Protein AF-A0A383D4N2-F1 (afdb_monomer_lite)

Sequence (92 aa):
MEMVIKCPACSLDLTVEDTAAGSQLKCPKCNTLLVVPAIAEAPKEVAPQSISGASDEQLAAKLAGAYHSLANEVGKAIVGQNEVIEQIIIAI

Organism: NCBI:txid408172

Foldseek 3Di:
DWDWDADPPPRDTDIDDLVQAQPWDADPPPRDTDGHHNCPDDDPDPPPPPCPPQDPVNVVVVVVVVVVVVCVVVVPVVVPDPPPVVVVVVPD

pLDDT: mean 73.24, std 15.0, range [43.62, 92.75]

Radius of gyration: 28.08 Å; chains: 1; bounding box: 57×48×69 Å

Secon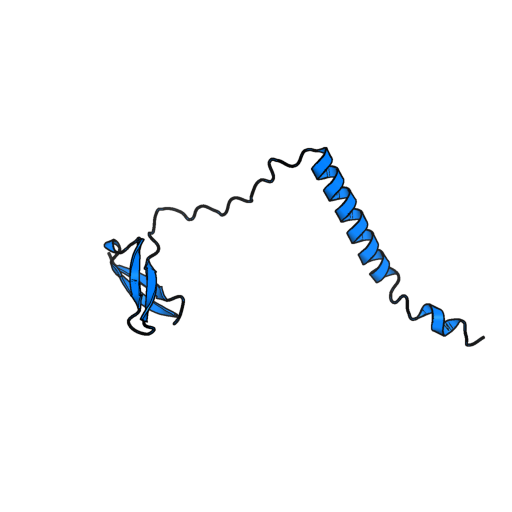dary structure (DSSP, 8-state):
-EEEEE-TTT--EEEEEGGGTT-EEE-TTT--EEEPPP--SS---------TT--HHHHHHHHHHHHHHHHHHHHHHHTT-TTTSGGGSS--

Structure (mmCIF, N/CA/C/O backbone):
data_AF-A0A383D4N2-F1
#
_entry.id   AF-A0A383D4N2-F1
#
loop_
_atom_site.group_PDB
_atom_site.id
_atom_site.type_symbol
_atom_site.label_atom_id
_atom_site.label_alt_id
_atom_site.label_comp_id
_atom_site.label_asym_id
_atom_site.label_entity_id
_atom_site.label_seq_id
_atom_site.pdbx_PDB_ins_code
_atom_site.Cartn_x
_atom_site.Cartn_y
_atom_site.Cartn_z
_atom_site.occupancy
_atom_site.B_iso_or_equiv
_atom_site.auth_seq_id
_atom_site.auth_comp_id
_atom_site.auth_asym_id
_atom_site.auth_atom_id
_atom_site.pdbx_PDB_model_num
ATOM 1 N N . MET A 1 1 ? -25.231 -8.046 23.861 1.00 67.31 1 MET A N 1
ATOM 2 C CA . MET A 1 1 ? -25.235 -8.040 22.387 1.00 67.31 1 MET A CA 1
ATOM 3 C C . MET A 1 1 ? -24.063 -8.916 21.954 1.00 67.31 1 MET A C 1
ATOM 5 O O . MET A 1 1 ? -23.114 -9.064 22.724 1.00 67.31 1 MET A O 1
ATOM 9 N N . GLU A 1 2 ? -24.207 -9.610 20.830 1.00 77.62 2 GLU A N 1
ATOM 10 C CA . GLU A 1 2 ? -23.248 -10.608 20.344 1.00 77.62 2 GLU A CA 1
ATOM 11 C C . GLU A 1 2 ? -22.690 -10.133 19.001 1.00 77.62 2 GLU A C 1
ATOM 13 O O . GLU A 1 2 ? -23.450 -9.674 18.145 1.00 77.62 2 GLU A O 1
ATOM 18 N N . MET A 1 3 ? -21.382 -10.271 18.801 1.00 78.88 3 MET A N 1
ATOM 19 C CA . MET A 1 3 ? -20.706 -9.931 17.553 1.00 78.88 3 MET A CA 1
ATOM 20 C C . MET A 1 3 ? -19.967 -11.143 16.985 1.00 78.88 3 MET A C 1
ATOM 22 O O . MET A 1 3 ? -19.429 -11.974 17.717 1.00 78.88 3 MET A O 1
ATOM 26 N N . VAL A 1 4 ? -19.926 -11.244 15.656 1.00 83.44 4 VAL A N 1
ATOM 27 C CA . VAL A 1 4 ? -19.201 -12.310 14.955 1.00 83.44 4 VAL A CA 1
ATOM 28 C C . VAL A 1 4 ? -17.835 -11.787 14.529 1.00 83.44 4 VAL A C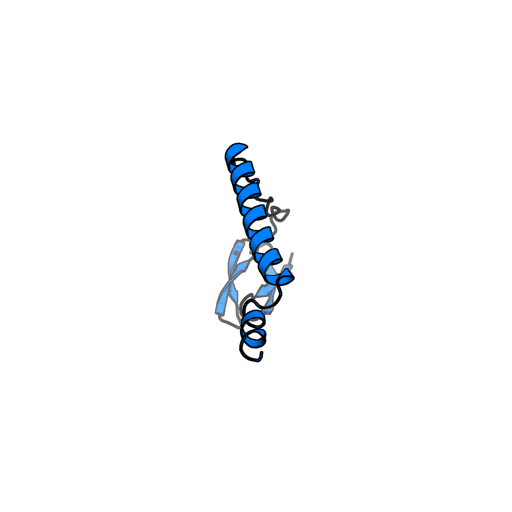 1
ATOM 30 O O . VAL A 1 4 ? -17.740 -10.835 13.755 1.00 83.44 4 VAL A O 1
ATOM 33 N N . ILE A 1 5 ? -16.771 -12.424 15.015 1.00 83.31 5 ILE A N 1
ATOM 34 C CA . ILE A 1 5 ? -15.386 -12.116 14.651 1.00 83.31 5 ILE A CA 1
ATOM 35 C C . ILE A 1 5 ? -14.736 -13.303 13.946 1.00 83.31 5 ILE A C 1
ATOM 37 O O . ILE A 1 5 ? -14.969 -14.459 14.290 1.00 83.31 5 ILE A O 1
ATOM 41 N N . LYS A 1 6 ? -13.873 -13.025 12.969 1.00 86.69 6 LYS A N 1
ATOM 42 C CA . LYS A 1 6 ? -13.113 -14.061 12.262 1.00 86.69 6 LYS A CA 1
ATOM 43 C C . L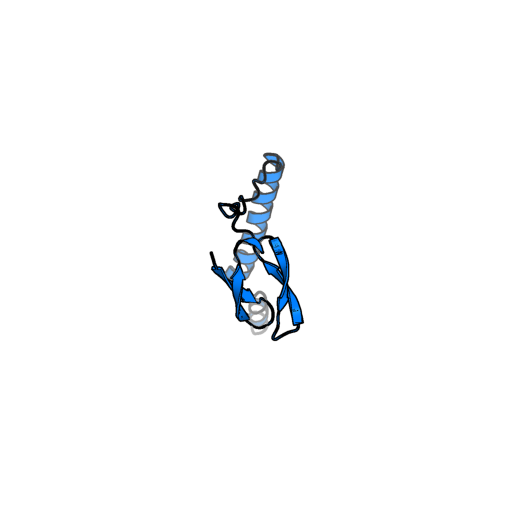YS A 1 6 ? -11.768 -14.284 12.927 1.00 86.69 6 LYS A C 1
ATOM 45 O O . LYS A 1 6 ? -11.008 -13.343 13.143 1.00 86.69 6 LYS A O 1
ATOM 50 N N . CYS A 1 7 ? -11.439 -15.541 13.213 1.00 84.69 7 CYS A N 1
ATOM 51 C CA . CYS A 1 7 ? -10.108 -15.887 13.698 1.00 84.69 7 CYS A CA 1
ATOM 52 C C . CYS A 1 7 ? -9.053 -15.638 12.596 1.00 84.69 7 CYS A C 1
ATOM 54 O O . CYS A 1 7 ? -9.182 -16.216 11.516 1.00 84.69 7 CYS A O 1
ATOM 56 N N . PRO A 1 8 ? -7.966 -14.884 12.855 1.00 81.88 8 PRO A N 1
ATOM 57 C CA . PRO A 1 8 ? -6.950 -14.580 11.840 1.00 81.88 8 PRO A CA 1
ATOM 58 C C . PRO A 1 8 ? -6.122 -15.801 11.408 1.00 81.88 8 PRO A C 1
ATOM 60 O O . PRO A 1 8 ? -5.506 -15.779 10.350 1.00 81.88 8 PRO A O 1
ATOM 63 N N . ALA A 1 9 ? -6.102 -16.870 12.211 1.00 85.06 9 ALA A N 1
ATOM 64 C CA . ALA A 1 9 ? -5.313 -18.067 11.924 1.00 85.06 9 ALA A CA 1
ATOM 65 C C . ALA A 1 9 ? -6.095 -19.136 11.147 1.00 85.06 9 ALA A C 1
ATOM 67 O O . ALA A 1 9 ? -5.544 -19.786 10.265 1.00 85.06 9 ALA A O 1
ATOM 68 N N . CYS A 1 10 ? -7.373 -19.347 11.476 1.00 88.38 10 CYS A N 1
ATOM 69 C CA . CYS A 1 10 ? -8.170 -20.436 10.897 1.00 88.38 10 CYS A CA 1
ATOM 70 C C . CYS A 1 10 ? -9.432 -19.977 10.159 1.00 88.38 10 CYS A C 1
ATOM 72 O O . CYS A 1 10 ? -10.185 -20.825 9.678 1.00 88.38 10 CYS A O 1
ATOM 74 N N . SER A 1 11 ? -9.666 -18.661 10.088 1.00 86.31 11 SER A 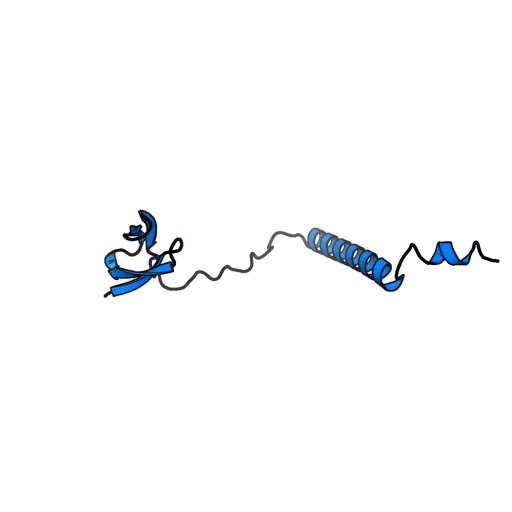N 1
ATOM 75 C CA . SER A 1 11 ? -10.834 -18.029 9.456 1.00 86.31 11 SER A CA 1
ATOM 76 C C . SER A 1 11 ? -12.186 -18.548 9.957 1.00 86.31 11 SER A C 1
ATOM 78 O O . SER A 1 11 ? -13.183 -18.459 9.250 1.00 86.31 11 SER A O 1
ATOM 80 N N . LEU A 1 12 ? -12.223 -19.112 11.168 1.00 86.19 12 LEU A N 1
ATOM 81 C CA . LEU A 1 12 ? -13.463 -19.543 11.803 1.00 86.19 12 LEU A CA 1
ATOM 82 C C . LEU A 1 12 ? -14.240 -18.324 12.304 1.00 86.19 12 LEU A C 1
ATOM 84 O O . LEU A 1 12 ? -13.654 -17.463 12.966 1.00 86.19 12 LEU A O 1
ATOM 88 N N . ASP A 1 13 ? -15.541 -18.306 12.030 1.00 86.69 13 ASP A N 1
ATOM 89 C CA . ASP A 1 13 ? -16.483 -17.351 12.604 1.00 86.69 13 ASP A CA 1
ATOM 90 C C . ASP A 1 13 ? -16.728 -17.702 14.079 1.00 86.69 13 ASP A C 1
ATOM 92 O O . ASP A 1 13 ? -17.161 -18.807 14.413 1.00 86.69 13 ASP A O 1
ATOM 96 N N . LEU A 1 14 ? -16.397 -16.774 14.971 1.00 84.00 14 LEU A N 1
ATOM 97 C CA . LEU A 1 14 ? -16.565 -16.894 16.413 1.00 84.00 14 LEU A CA 1
ATOM 98 C C . LEU A 1 14 ? -17.584 -15.858 16.870 1.00 84.00 14 LEU A C 1
ATOM 100 O O . LEU A 1 14 ? -17.364 -14.658 16.712 1.00 84.00 14 LEU A O 1
ATOM 104 N N . THR A 1 15 ? -18.675 -16.327 17.463 1.00 84.88 15 THR A N 1
ATOM 105 C CA . THR A 1 15 ? -19.631 -15.461 18.151 1.00 84.88 15 THR A CA 1
ATOM 106 C C . THR A 1 15 ? -19.083 -15.150 19.536 1.00 84.88 15 THR A C 1
ATOM 108 O O . THR A 1 15 ? -18.843 -16.063 20.328 1.00 84.88 15 THR A O 1
ATOM 111 N N . VAL A 1 16 ? -18.841 -13.874 19.812 1.00 82.12 16 VAL A N 1
ATOM 112 C CA . VAL A 1 16 ? -18.340 -13.390 21.099 1.00 82.12 16 VAL A CA 1
ATOM 113 C C . VAL A 1 16 ? -19.283 -12.332 21.648 1.00 82.12 16 VAL A C 1
ATOM 115 O O . VAL A 1 16 ? -19.934 -11.608 20.896 1.00 82.12 16 VAL A O 1
ATOM 118 N N . GLU A 1 17 ? -19.378 -12.258 22.969 1.00 81.38 17 GLU A N 1
ATOM 119 C CA . GLU A 1 17 ? -20.161 -11.223 23.633 1.00 81.38 17 GLU A CA 1
ATOM 120 C C . GLU A 1 17 ? -19.427 -9.880 23.539 1.00 81.38 17 GLU A C 1
ATOM 122 O O . GLU A 1 17 ? -18.203 -9.833 23.682 1.00 81.38 17 GLU A O 1
ATOM 127 N N . ASP A 1 18 ? -20.152 -8.778 23.338 1.00 73.06 18 ASP A N 1
ATOM 128 C CA . ASP A 1 18 ? -19.533 -7.447 23.217 1.00 73.06 18 ASP A CA 1
ATOM 129 C C . ASP A 1 18 ? -18.762 -7.030 24.477 1.00 73.06 18 ASP A C 1
ATOM 131 O O . ASP A 1 18 ? -17.826 -6.238 24.413 1.00 73.06 18 ASP A O 1
ATOM 135 N N . THR A 1 19 ? -19.108 -7.598 25.633 1.00 72.62 19 THR A N 1
ATOM 136 C CA . THR A 1 19 ? -18.392 -7.409 26.904 1.00 72.62 19 THR A CA 1
ATOM 137 C C . THR A 1 19 ? -16.968 -7.974 26.874 1.00 72.62 19 THR A C 1
ATOM 139 O O . THR A 1 19 ? -16.121 -7.536 27.651 1.00 72.62 19 THR A O 1
ATOM 142 N N . ALA A 1 20 ? -16.670 -8.899 25.955 1.00 68.31 20 ALA A N 1
ATOM 143 C CA . ALA A 1 20 ? -15.337 -9.453 25.742 1.00 68.31 20 ALA A CA 1
ATOM 144 C C . ALA A 1 20 ? -14.460 -8.589 24.814 1.00 68.31 20 ALA A C 1
ATOM 146 O O . ALA A 1 20 ? -13.306 -8.946 24.563 1.00 68.31 20 ALA A O 1
ATOM 147 N N . ALA A 1 21 ? -14.968 -7.453 24.321 1.00 72.88 21 ALA A N 1
ATOM 148 C CA . ALA A 1 21 ? -14.208 -6.448 23.583 1.00 72.88 21 ALA A CA 1
ATOM 149 C C . ALA A 1 21 ? -12.895 -6.079 24.302 1.00 72.88 21 ALA A C 1
ATOM 151 O O . ALA A 1 21 ? -12.892 -5.654 25.455 1.00 72.88 21 ALA A O 1
ATOM 152 N N . GLY A 1 22 ? -11.757 -6.245 23.620 1.00 76.06 22 GLY A N 1
ATOM 153 C CA . GLY A 1 22 ? -10.422 -5.979 24.169 1.00 76.06 22 GLY A CA 1
ATOM 154 C C . GLY A 1 22 ? -9.812 -7.119 24.994 1.00 76.06 22 GLY A C 1
ATOM 155 O O . GLY A 1 22 ? -8.642 -7.031 25.368 1.00 76.06 22 GLY A O 1
ATOM 156 N N . SER A 1 23 ? -10.548 -8.204 25.250 1.00 79.00 23 SER A N 1
ATOM 157 C CA . SER A 1 23 ? -10.029 -9.373 25.966 1.00 79.00 23 SER A CA 1
ATOM 158 C C . SER A 1 23 ? -9.309 -10.352 25.035 1.00 79.00 23 SER A C 1
ATOM 160 O O . SER A 1 23 ? -9.600 -10.454 23.840 1.00 79.00 23 SER A O 1
ATOM 162 N N . GLN A 1 24 ? -8.354 -11.097 25.598 1.00 83.75 24 GLN A N 1
ATOM 163 C CA . GLN A 1 24 ? -7.670 -12.195 24.914 1.00 83.75 24 GLN A CA 1
ATOM 164 C C . GLN A 1 24 ? -8.465 -13.485 25.092 1.00 83.75 24 GLN A C 1
ATOM 166 O O . GLN A 1 24 ? -8.682 -13.930 26.218 1.00 83.75 24 GLN A O 1
ATOM 171 N N . LEU A 1 25 ? -8.859 -14.109 23.986 1.00 84.44 25 LEU A N 1
ATOM 172 C CA . LEU A 1 25 ? -9.545 -15.395 23.991 1.00 84.44 25 LEU A CA 1
ATOM 173 C C . LEU A 1 25 ? -8.794 -16.426 23.162 1.00 84.44 25 LEU A C 1
ATOM 175 O O . LEU A 1 25 ? -8.035 -16.109 22.245 1.00 84.44 25 LEU A O 1
ATOM 179 N N . LYS A 1 26 ? -9.014 -17.693 23.496 1.00 87.38 26 LYS A N 1
ATOM 180 C CA . LYS A 1 26 ? -8.405 -18.819 22.798 1.00 87.38 26 LYS A CA 1
ATOM 181 C C . LYS A 1 26 ? -9.396 -19.381 21.788 1.00 87.38 26 LYS A C 1
ATOM 183 O O . LYS A 1 26 ? -10.511 -19.743 22.152 1.00 87.38 26 LYS A O 1
ATOM 188 N N . CYS A 1 27 ? -8.994 -19.477 20.522 1.00 86.31 27 CYS A N 1
ATOM 189 C CA . CYS A 1 27 ? -9.842 -20.081 19.500 1.00 86.31 27 CYS A CA 1
ATOM 190 C C . CYS A 1 27 ? -10.039 -21.586 19.785 1.00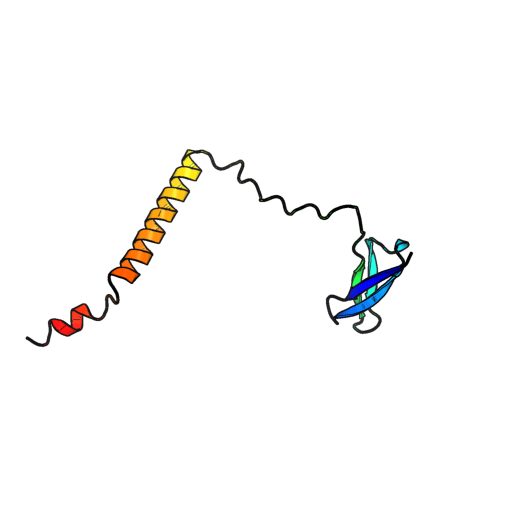 86.31 27 CYS A C 1
ATOM 192 O O . CYS A 1 27 ? -9.040 -22.299 19.900 1.00 86.31 27 CYS A O 1
ATOM 194 N N . PRO A 1 28 ? -11.278 -22.110 19.809 1.00 86.12 28 PRO A N 1
ATOM 195 C CA . PRO A 1 28 ? -11.545 -23.529 20.067 1.00 86.12 28 PRO A CA 1
ATOM 196 C C . PRO A 1 28 ? -11.061 -24.468 18.951 1.00 86.12 28 PRO A C 1
ATOM 198 O O . PRO A 1 28 ? -10.898 -25.660 19.185 1.00 86.12 28 PRO A O 1
ATOM 201 N N . LYS A 1 29 ? -10.821 -23.954 17.735 1.00 87.56 29 LYS A N 1
ATOM 202 C CA . LYS A 1 29 ? -10.415 -24.767 16.576 1.00 87.56 29 LYS A CA 1
ATOM 203 C C . LYS A 1 29 ? -8.901 -24.867 16.420 1.00 87.56 29 LYS A C 1
ATOM 205 O O . LYS A 1 29 ? -8.376 -25.955 16.230 1.00 87.56 29 LYS A O 1
ATOM 210 N N . CYS A 1 30 ? -8.199 -23.737 16.478 1.00 88.00 30 CYS A N 1
ATOM 211 C CA . CYS A 1 30 ? -6.752 -23.688 16.247 1.00 88.00 30 CYS A CA 1
ATOM 212 C C . CYS A 1 30 ? -5.930 -23.430 17.512 1.00 88.00 30 CYS A C 1
ATOM 214 O O . CYS A 1 30 ? -4.706 -23.405 17.439 1.00 88.00 30 CYS A O 1
ATOM 216 N N . ASN A 1 31 ? -6.575 -23.228 18.667 1.00 86.50 31 ASN A N 1
ATOM 217 C CA . ASN A 1 31 ? -5.927 -22.901 19.939 1.00 86.50 31 ASN A CA 1
ATOM 218 C C . ASN A 1 31 ? -5.084 -21.611 19.933 1.00 86.50 31 ASN A C 1
ATOM 220 O O . ASN A 1 31 ? -4.369 -21.346 20.899 1.00 86.50 31 ASN A O 1
ATOM 224 N N . THR A 1 32 ? -5.192 -20.789 18.887 1.00 84.12 32 THR A N 1
ATOM 225 C CA . THR A 1 32 ? -4.514 -19.494 18.788 1.00 84.12 32 THR A CA 1
ATOM 226 C C . THR A 1 32 ? -5.160 -18.485 19.731 1.00 84.12 32 THR A C 1
ATOM 228 O O . THR A 1 32 ? -6.388 -18.390 19.801 1.00 84.12 32 THR A O 1
ATOM 231 N N . LEU A 1 33 ? -4.323 -17.729 20.439 1.00 85.62 33 LEU A N 1
ATOM 232 C CA . LEU A 1 33 ? -4.742 -16.575 21.227 1.00 85.62 33 LEU A CA 1
ATOM 233 C C . LEU A 1 33 ? -5.056 -15.419 20.276 1.00 85.62 33 LEU A C 1
ATOM 235 O O . LEU A 1 33 ? -4.214 -15.038 19.465 1.00 85.62 33 LEU A O 1
ATOM 239 N N . LEU A 1 34 ? -6.266 -14.882 20.362 1.00 82.69 34 LEU A N 1
ATOM 240 C CA . LEU A 1 34 ? -6.710 -13.735 19.580 1.00 82.69 34 LEU A CA 1
ATOM 241 C C . LEU A 1 34 ? -7.291 -12.669 20.504 1.00 82.69 34 LEU A C 1
ATOM 243 O O . LEU A 1 34 ? -7.880 -12.979 21.537 1.00 82.69 34 LEU A O 1
ATOM 247 N N . VAL A 1 35 ? -7.104 -11.409 20.126 1.00 82.81 35 VAL A N 1
ATOM 248 C CA . VAL A 1 35 ? -7.660 -10.259 20.841 1.00 82.81 35 VAL A CA 1
ATOM 249 C C . VAL A 1 35 ? -8.961 -9.874 20.154 1.00 82.81 35 VAL A C 1
ATOM 251 O O . VAL A 1 35 ? -8.969 -9.676 18.938 1.00 82.81 35 VAL A O 1
ATOM 254 N N . VAL A 1 36 ? -10.054 -9.771 20.910 1.00 81.38 36 VAL A N 1
ATOM 255 C CA . VAL A 1 36 ? -11.316 -9.254 20.367 1.00 81.38 36 VAL A CA 1
ATOM 256 C C . VAL A 1 36 ? -11.135 -7.764 20.089 1.00 81.38 36 VAL A C 1
ATOM 258 O O . VAL A 1 36 ? -10.796 -7.026 21.019 1.00 81.38 36 VAL A O 1
ATOM 261 N N . PRO A 1 37 ? -11.346 -7.288 18.851 1.00 70.88 37 PRO A N 1
ATOM 262 C CA . PRO A 1 37 ? -11.297 -5.863 18.573 1.00 70.88 37 PRO A CA 1
ATOM 263 C C . PRO A 1 37 ? -12.419 -5.185 19.358 1.00 70.88 37 PRO A C 1
ATOM 265 O O . PRO A 1 37 ? -13.595 -5.471 19.144 1.00 70.88 37 PRO A O 1
ATOM 268 N N . ALA A 1 38 ? -12.060 -4.303 20.289 1.00 67.25 38 ALA A N 1
ATOM 269 C CA . ALA A 1 38 ? -13.048 -3.431 20.891 1.00 67.25 38 ALA A CA 1
ATOM 270 C C . ALA A 1 38 ? -13.554 -2.483 19.807 1.00 67.25 38 ALA A C 1
ATOM 272 O O . ALA A 1 38 ? -12.758 -1.756 19.209 1.00 67.25 38 ALA A O 1
ATOM 273 N N . ILE A 1 39 ? -14.864 -2.485 19.555 1.00 61.12 39 ILE A N 1
ATOM 274 C CA . ILE A 1 39 ? -15.514 -1.428 18.781 1.00 61.12 39 ILE A CA 1
ATOM 275 C C . ILE A 1 39 ? -15.541 -0.187 19.683 1.00 61.12 39 ILE A C 1
ATOM 277 O O . ILE A 1 39 ? -16.565 0.194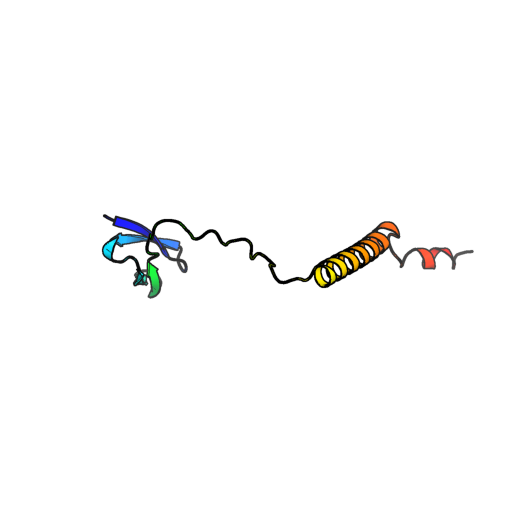 20.236 1.00 61.12 39 ILE A O 1
ATOM 281 N N . ALA A 1 40 ? -14.372 0.413 19.901 1.00 52.56 40 ALA A N 1
ATOM 282 C CA . ALA A 1 40 ? -14.316 1.833 20.171 1.00 52.56 40 ALA A CA 1
ATOM 283 C C . ALA A 1 40 ? -14.717 2.509 18.858 1.00 52.56 40 ALA A C 1
ATOM 285 O O . ALA A 1 40 ? -14.218 2.142 17.792 1.00 52.56 40 ALA A O 1
ATOM 286 N N . GLU A 1 41 ? -15.676 3.422 18.931 1.00 48.31 41 GLU A N 1
ATOM 287 C CA . GLU A 1 41 ? -16.144 4.203 17.794 1.00 48.31 41 GLU A CA 1
ATOM 288 C C . GLU A 1 41 ? -14.972 4.695 16.929 1.00 48.31 41 GLU A C 1
ATOM 290 O O . GLU A 1 41 ? -13.998 5.253 17.431 1.00 48.31 41 GLU A O 1
ATOM 295 N N . ALA A 1 42 ? -15.124 4.473 15.621 1.00 46.59 42 ALA A N 1
ATOM 296 C CA . ALA A 1 42 ? -14.243 4.853 14.523 1.00 46.59 42 ALA A CA 1
ATOM 297 C C . ALA A 1 42 ? -12.825 4.235 14.528 1.00 46.59 42 ALA A C 1
ATOM 299 O O . ALA A 1 42 ? -12.008 4.483 15.421 1.00 46.59 42 ALA A O 1
ATOM 300 N N . PRO A 1 43 ? -12.448 3.527 13.444 1.00 43.62 43 PRO A N 1
ATOM 301 C CA . PRO A 1 43 ? -11.048 3.407 13.085 1.00 43.62 43 PRO A CA 1
ATOM 302 C C . PRO A 1 43 ? -10.476 4.821 13.062 1.00 43.62 43 PRO A C 1
ATOM 304 O O . PRO A 1 43 ? -10.958 5.671 12.312 1.00 43.62 43 PRO A O 1
ATOM 307 N N . LYS A 1 44 ? -9.448 5.080 13.874 1.00 46.09 44 LYS A N 1
ATOM 308 C CA . LYS A 1 44 ? -8.498 6.125 13.521 1.00 46.09 44 LYS A CA 1
ATOM 309 C C . LYS A 1 44 ? -8.060 5.783 12.108 1.00 46.09 44 LYS A C 1
ATOM 311 O O . LYS A 1 44 ? -7.328 4.813 11.907 1.00 46.09 44 LYS A O 1
ATOM 316 N N . GLU A 1 45 ? -8.581 6.545 11.151 1.00 46.75 45 GLU A N 1
ATOM 317 C CA . GLU A 1 45 ? -7.937 6.780 9.876 1.00 46.75 45 GLU A CA 1
ATOM 318 C C . GLU A 1 45 ? -6.443 6.775 10.160 1.00 46.75 45 GLU A C 1
ATOM 320 O O . GLU A 1 45 ? -5.953 7.497 11.037 1.00 46.75 45 GLU A O 1
ATOM 325 N N . VAL A 1 46 ? -5.738 5.881 9.476 1.00 51.84 46 VAL A N 1
ATOM 326 C CA . VAL A 1 46 ? -4.304 6.011 9.292 1.00 51.84 46 VAL A CA 1
ATOM 327 C C . VAL A 1 46 ? -4.156 7.376 8.644 1.00 51.84 46 VAL A C 1
ATOM 329 O O . VAL A 1 46 ? -4.328 7.522 7.436 1.00 51.84 46 VAL A O 1
ATOM 332 N N . ALA A 1 47 ? -3.976 8.399 9.481 1.00 49.16 47 ALA A N 1
ATOM 333 C CA . ALA A 1 47 ? -3.682 9.735 9.035 1.00 49.16 47 ALA A CA 1
ATOM 334 C C . ALA A 1 47 ? -2.530 9.565 8.043 1.00 49.16 47 ALA A C 1
ATOM 336 O O . ALA A 1 47 ? -1.565 8.858 8.377 1.00 49.16 47 ALA A O 1
ATOM 337 N N . PRO A 1 48 ? -2.613 10.142 6.829 1.00 55.28 48 PRO A N 1
ATOM 338 C CA . PRO A 1 48 ? -1.427 10.262 6.009 1.00 55.28 48 PRO A CA 1
ATOM 339 C C . PRO A 1 48 ? -0.395 10.878 6.938 1.00 55.28 48 PRO A C 1
ATOM 341 O O . PRO A 1 48 ? -0.667 11.924 7.530 1.00 55.28 48 PRO A O 1
ATOM 344 N N . GLN A 1 49 ? 0.710 10.170 7.172 1.00 55.19 49 GLN A N 1
ATOM 345 C CA . GLN A 1 49 ? 1.792 10.693 7.983 1.00 55.19 49 GLN A CA 1
ATOM 346 C C . GLN A 1 49 ? 2.215 11.982 7.293 1.00 55.19 49 GLN A C 1
ATOM 348 O O . GLN A 1 49 ? 2.894 11.962 6.268 1.00 55.19 49 GLN A O 1
ATOM 353 N N . SER A 1 50 ? 1.708 13.102 7.800 1.00 56.25 50 SER A N 1
ATOM 354 C CA . SER A 1 50 ? 2.065 14.417 7.332 1.00 56.25 50 SER A CA 1
ATOM 355 C C . SER A 1 50 ? 3.553 14.503 7.579 1.00 56.25 50 SER A C 1
ATOM 357 O O . SER A 1 50 ? 4.003 14.483 8.726 1.00 56.25 50 SER A O 1
ATOM 359 N N . ILE A 1 51 ? 4.324 14.545 6.497 1.00 56.59 51 ILE A N 1
ATOM 360 C CA . ILE A 1 51 ? 5.748 14.855 6.526 1.00 56.59 51 ILE A CA 1
ATOM 361 C C . ILE A 1 51 ? 5.852 16.347 6.879 1.00 56.59 51 ILE A C 1
ATOM 363 O O . ILE A 1 51 ? 6.288 17.165 6.082 1.00 56.59 51 ILE A O 1
ATOM 367 N N . SER A 1 52 ? 5.399 16.740 8.067 1.00 56.00 52 SER A N 1
ATOM 368 C CA . SER A 1 52 ? 5.460 18.108 8.579 1.00 56.00 52 SER A CA 1
ATOM 369 C C . SER A 1 52 ? 6.827 18.365 9.214 1.00 56.00 52 SER A C 1
ATOM 371 O O . SER A 1 52 ? 6.929 18.848 10.337 1.00 56.00 52 SER A O 1
ATOM 373 N N . GLY A 1 53 ? 7.884 17.953 8.517 1.00 57.84 53 GLY A N 1
ATOM 374 C CA . GLY A 1 53 ? 9.257 18.052 9.002 1.00 57.84 53 GLY A CA 1
ATOM 375 C C . GLY A 1 53 ? 10.317 18.015 7.909 1.00 57.84 53 GLY A C 1
ATOM 376 O O . GLY A 1 53 ? 11.497 18.041 8.237 1.00 57.84 53 GLY A O 1
ATOM 377 N N . ALA A 1 54 ? 9.930 17.952 6.630 1.00 60.03 54 ALA A N 1
ATOM 378 C CA . ALA A 1 54 ? 10.871 18.254 5.564 1.00 60.03 54 ALA A CA 1
ATOM 379 C C . ALA A 1 54 ? 10.909 19.777 5.406 1.00 60.03 54 ALA A C 1
ATOM 381 O O . ALA A 1 54 ? 9.880 20.364 5.080 1.00 60.03 54 ALA A O 1
ATOM 382 N N . SER A 1 55 ? 12.056 20.410 5.659 1.00 79.94 55 SER A N 1
ATOM 383 C CA . SER A 1 55 ? 12.251 21.803 5.249 1.00 79.94 55 SER A CA 1
ATOM 384 C C . SER A 1 55 ? 12.066 21.929 3.732 1.00 79.94 55 SER A C 1
ATOM 386 O O . SER A 1 55 ? 12.239 20.945 3.003 1.00 79.94 55 SER A O 1
ATOM 388 N N . ASP A 1 56 ? 11.749 23.124 3.241 1.00 81.81 56 ASP A N 1
ATOM 389 C CA . ASP A 1 56 ? 11.578 23.369 1.804 1.00 81.81 56 ASP A CA 1
ATOM 390 C C . ASP A 1 56 ? 12.822 22.926 1.009 1.00 81.81 56 ASP A C 1
ATOM 392 O O . ASP A 1 56 ? 12.692 22.275 -0.029 1.00 81.81 56 ASP A O 1
ATOM 396 N N . GLU A 1 57 ? 14.030 23.130 1.553 1.00 86.50 57 GLU A N 1
ATOM 397 C CA . GLU A 1 57 ? 15.277 22.568 1.016 1.00 86.50 57 GLU A CA 1
ATOM 398 C C . GLU A 1 57 ? 15.265 21.039 0.895 1.00 86.50 57 GLU A C 1
ATOM 400 O O . GLU A 1 57 ? 15.695 20.487 -0.119 1.00 86.50 57 GLU A O 1
ATOM 405 N N . GLN A 1 58 ? 14.796 20.325 1.920 1.00 84.31 58 GLN A N 1
ATOM 406 C CA . GLN A 1 58 ? 14.748 18.863 1.905 1.00 84.31 58 GLN A CA 1
ATOM 407 C C . GLN A 1 58 ? 13.707 18.350 0.910 1.00 84.31 58 GLN A C 1
ATOM 409 O O . GLN A 1 58 ? 13.918 17.311 0.278 1.00 84.31 58 GLN A O 1
ATOM 414 N N . LEU A 1 59 ? 12.594 19.068 0.754 1.00 87.25 59 LEU A N 1
ATOM 415 C CA . LEU A 1 59 ? 11.586 18.757 -0.250 1.00 87.25 59 LEU A CA 1
ATOM 416 C C . LEU A 1 59 ? 12.136 18.983 -1.664 1.00 87.25 59 LEU A C 1
ATOM 418 O O . LEU A 1 59 ? 12.032 18.086 -2.501 1.00 87.25 59 LEU A O 1
ATOM 422 N N . ALA A 1 60 ? 12.786 20.122 -1.909 1.00 86.12 60 ALA A N 1
ATOM 423 C CA . ALA A 1 60 ? 13.415 20.444 -3.186 1.00 86.12 60 ALA A CA 1
ATOM 424 C C . ALA A 1 60 ? 14.490 19.415 -3.572 1.00 86.12 60 ALA A C 1
ATOM 426 O O . ALA A 1 60 ? 14.497 18.920 -4.701 1.00 86.12 60 ALA A O 1
ATOM 427 N N . ALA A 1 61 ? 15.346 19.020 -2.624 1.00 90.56 61 ALA A N 1
ATOM 428 C CA . ALA A 1 61 ? 16.370 18.002 -2.849 1.00 90.56 61 ALA A CA 1
ATOM 429 C C . ALA A 1 61 ? 15.763 16.636 -3.213 1.00 90.56 61 ALA A C 1
ATOM 431 O O . ALA A 1 61 ? 16.216 15.983 -4.156 1.00 90.56 61 ALA A O 1
ATOM 432 N N . LYS A 1 62 ? 14.702 16.212 -2.510 1.00 90.38 62 LYS A N 1
ATOM 433 C CA . LYS A 1 62 ? 13.983 14.967 -2.826 1.00 90.38 62 LYS A CA 1
ATOM 434 C C . LYS A 1 62 ? 13.348 15.013 -4.212 1.00 90.38 62 LYS A C 1
ATOM 436 O O . LYS A 1 62 ? 13.454 14.038 -4.953 1.00 90.38 62 LYS A O 1
ATOM 441 N N . LEU A 1 63 ? 12.720 16.131 -4.574 1.00 92.31 63 LEU A N 1
ATOM 442 C CA . LEU A 1 63 ? 12.065 16.293 -5.871 1.00 92.31 63 LEU A CA 1
ATOM 443 C C . LEU A 1 63 ? 13.082 16.257 -7.022 1.00 92.31 63 LEU A C 1
ATOM 445 O O . LEU A 1 63 ? 12.876 15.555 -8.010 1.00 92.31 63 LEU A O 1
ATOM 449 N N . ALA A 1 64 ? 14.215 16.948 -6.864 1.00 91.75 64 ALA A N 1
ATOM 450 C CA . ALA A 1 64 ? 15.299 16.950 -7.843 1.00 91.75 64 ALA A CA 1
ATOM 451 C C . ALA A 1 64 ? 15.941 15.560 -8.014 1.00 91.75 64 ALA A C 1
ATOM 453 O O . ALA A 1 64 ? 16.238 15.152 -9.141 1.00 91.75 64 ALA A O 1
ATOM 454 N N . GLY A 1 65 ? 16.123 14.815 -6.916 1.00 92.56 65 GLY A N 1
ATOM 455 C CA . GLY A 1 65 ? 16.622 13.437 -6.951 1.00 92.56 65 GLY A CA 1
ATOM 456 C C . GLY A 1 65 ? 15.639 12.465 -7.610 1.00 92.56 65 GLY A C 1
ATOM 457 O O . GLY A 1 65 ? 16.042 11.621 -8.416 1.00 92.56 65 GLY A O 1
ATOM 458 N N . ALA A 1 66 ? 14.342 12.619 -7.330 1.00 92.75 66 ALA A N 1
ATOM 459 C CA . ALA A 1 66 ? 13.292 11.839 -7.976 1.00 92.75 66 ALA A CA 1
ATOM 460 C C . ALA A 1 66 ? 13.250 12.099 -9.492 1.00 92.75 66 ALA A C 1
ATOM 462 O O . ALA A 1 66 ? 13.216 11.145 -10.266 1.00 92.75 66 ALA A O 1
ATOM 463 N N . TYR A 1 67 ? 13.340 13.365 -9.922 1.00 92.00 67 TYR A N 1
ATOM 464 C CA . TYR A 1 67 ? 13.400 13.728 -11.342 1.00 92.00 67 TYR A CA 1
ATOM 465 C C . TYR A 1 67 ? 14.601 13.091 -12.054 1.00 92.00 67 TYR A C 1
ATOM 467 O O . TYR A 1 67 ? 14.425 12.477 -13.103 1.00 92.00 67 TYR A O 1
ATOM 475 N N . HIS A 1 68 ? 15.804 13.169 -11.472 1.00 89.50 68 HIS A N 1
ATOM 476 C CA . HIS A 1 68 ? 16.998 12.537 -12.049 1.00 89.50 68 HIS A CA 1
ATOM 477 C C . HIS A 1 68 ? 16.848 11.022 -12.186 1.00 89.50 68 HIS A C 1
ATOM 479 O O . HIS A 1 68 ? 17.229 10.451 -13.206 1.00 89.50 68 HIS A O 1
ATOM 485 N N . SER A 1 69 ? 16.272 10.373 -11.173 1.00 88.69 69 SER A N 1
ATOM 486 C CA . SER A 1 69 ? 16.055 8.925 -11.187 1.00 88.69 69 SER A CA 1
ATOM 487 C C . SER A 1 69 ? 15.073 8.526 -12.287 1.00 88.69 69 SER A C 1
ATOM 489 O O . SER A 1 69 ? 15.367 7.625 -13.069 1.00 88.69 69 SER A O 1
ATOM 491 N N . LEU A 1 70 ? 13.948 9.242 -12.408 1.00 87.50 70 LEU A N 1
ATOM 492 C CA . LEU A 1 70 ? 13.000 9.023 -13.499 1.00 87.50 70 LEU A CA 1
ATOM 493 C C . LEU A 1 70 ? 13.647 9.261 -14.863 1.00 87.50 70 LEU A C 1
ATOM 495 O O . LEU A 1 70 ? 13.500 8.428 -15.747 1.00 87.50 70 LEU A O 1
ATOM 499 N N . ALA A 1 71 ? 14.372 10.365 -15.038 1.00 83.88 71 ALA A N 1
ATOM 500 C CA . ALA A 1 71 ? 15.027 10.685 -16.301 1.00 83.88 71 ALA A CA 1
ATOM 501 C C . ALA A 1 71 ? 16.042 9.608 -16.714 1.00 83.88 71 ALA A C 1
ATOM 503 O O . ALA A 1 71 ? 16.122 9.268 -17.891 1.00 83.88 71 ALA A O 1
ATOM 504 N N . ASN A 1 72 ? 16.773 9.029 -15.759 1.00 79.19 72 ASN A N 1
ATOM 505 C CA . ASN A 1 72 ? 17.715 7.945 -16.020 1.00 79.19 72 ASN A CA 1
ATOM 506 C C . ASN A 1 72 ? 17.005 6.655 -16.453 1.00 79.19 72 ASN A C 1
ATOM 508 O O . ASN A 1 72 ? 17.371 6.060 -17.462 1.00 79.19 72 ASN A O 1
ATOM 512 N N . GLU A 1 73 ? 15.969 6.232 -15.727 1.00 84.56 73 GLU A N 1
ATOM 513 C CA . GLU A 1 73 ? 15.224 5.011 -16.063 1.00 84.56 73 GLU A CA 1
ATOM 514 C C . GLU A 1 73 ? 14.445 5.153 -17.375 1.00 84.56 73 GLU A C 1
ATOM 516 O O . GLU A 1 73 ? 14.467 4.260 -18.221 1.00 84.56 73 GLU A O 1
ATOM 521 N N . VAL A 1 74 ? 13.823 6.312 -17.597 1.00 82.88 74 VAL A N 1
ATOM 522 C CA . VAL A 1 74 ? 13.160 6.636 -18.862 1.00 82.88 74 VAL A CA 1
ATOM 523 C C . VAL A 1 74 ? 14.183 6.727 -19.993 1.00 82.88 74 VAL A C 1
ATOM 525 O O . VAL A 1 74 ? 13.930 6.199 -21.068 1.00 82.88 74 VAL A O 1
ATOM 528 N N . GLY A 1 75 ? 15.361 7.311 -19.764 1.00 76.25 75 GLY A N 1
ATOM 529 C CA . GLY A 1 75 ? 16.457 7.335 -20.733 1.00 76.25 75 GLY A CA 1
ATOM 530 C C . GLY A 1 75 ? 16.903 5.931 -21.143 1.00 76.25 75 GLY A C 1
ATOM 531 O O . GLY A 1 75 ? 17.007 5.648 -22.333 1.00 76.25 75 GLY A O 1
ATOM 532 N N . LYS A 1 76 ? 17.070 5.014 -20.183 1.00 75.25 76 LYS A N 1
ATOM 533 C CA . LYS A 1 76 ? 17.371 3.597 -20.456 1.00 75.25 76 LYS A CA 1
ATOM 534 C C . LYS A 1 76 ? 16.277 2.912 -21.276 1.00 75.25 76 LYS A C 1
ATOM 536 O O . LYS A 1 76 ? 16.584 2.109 -22.152 1.00 75.25 76 LYS A O 1
ATOM 541 N N . ALA A 1 77 ? 15.012 3.217 -20.989 1.00 72.81 77 ALA A N 1
ATOM 542 C CA . ALA A 1 77 ? 13.872 2.640 -21.693 1.00 72.81 77 ALA A CA 1
ATOM 543 C C . ALA A 1 77 ? 13.696 3.212 -23.112 1.00 72.81 77 ALA A C 1
ATOM 545 O O . ALA A 1 77 ? 13.401 2.462 -24.038 1.00 72.81 77 ALA A O 1
ATOM 546 N N . ILE A 1 78 ? 13.909 4.520 -23.299 1.00 70.25 78 ILE A N 1
ATOM 547 C CA . ILE A 1 78 ? 13.800 5.204 -24.598 1.00 70.25 78 ILE A CA 1
ATOM 548 C C . ILE A 1 78 ? 14.974 4.841 -25.513 1.00 70.25 78 ILE A C 1
ATOM 550 O O . ILE A 1 78 ? 14.768 4.627 -26.703 1.00 70.25 78 ILE A O 1
ATOM 554 N N . VAL A 1 79 ? 16.189 4.719 -24.970 1.00 66.69 79 VAL A N 1
ATOM 555 C CA . VAL A 1 79 ? 17.380 4.273 -25.719 1.00 66.69 79 VAL A CA 1
ATOM 556 C C . VAL A 1 79 ? 17.417 2.741 -25.874 1.00 66.69 79 VAL A C 1
ATOM 558 O O . VAL A 1 79 ? 18.404 2.207 -26.355 1.00 66.69 79 VAL A O 1
ATOM 561 N N . GLY A 1 80 ? 16.339 2.035 -25.499 1.00 58.78 80 GLY A N 1
ATOM 562 C CA . GLY A 1 80 ? 16.011 0.661 -25.896 1.00 58.78 80 GLY A CA 1
ATOM 563 C C . GLY A 1 80 ? 17.201 -0.234 -26.250 1.00 58.78 80 GLY A C 1
ATOM 564 O O . GLY A 1 80 ? 17.541 -0.364 -27.419 1.00 58.78 80 GLY A O 1
ATOM 565 N N . GLN A 1 81 ? 17.759 -0.901 -25.236 1.00 53.66 81 GLN A N 1
ATOM 566 C CA . GLN A 1 81 ? 18.824 -1.909 -25.339 1.00 53.66 81 GLN A CA 1
ATOM 567 C C . GLN A 1 81 ? 20.211 -1.343 -25.683 1.00 53.66 81 GLN A C 1
ATOM 569 O O . GLN A 1 81 ? 20.678 -1.409 -26.818 1.00 53.66 81 GLN A O 1
ATOM 574 N N . ASN A 1 82 ? 20.949 -0.931 -24.648 1.00 51.62 82 ASN A N 1
ATOM 575 C CA . ASN A 1 82 ? 22.382 -0.612 -24.730 1.00 51.62 82 ASN A CA 1
ATOM 576 C C . ASN A 1 82 ? 23.258 -1.755 -25.316 1.00 51.62 82 ASN A C 1
ATOM 578 O O . ASN A 1 82 ? 24.440 -1.547 -25.544 1.00 51.62 82 ASN A O 1
ATOM 582 N N . GLU A 1 83 ? 22.710 -2.949 -25.570 1.00 52.31 83 GLU A N 1
ATOM 583 C CA . GLU A 1 83 ? 23.438 -4.106 -26.111 1.00 52.31 83 GLU A CA 1
ATOM 584 C C . GLU A 1 83 ? 23.286 -4.315 -27.633 1.00 52.31 83 GLU A C 1
ATOM 586 O O . GLU A 1 83 ? 24.050 -5.085 -28.208 1.00 52.31 83 GLU A O 1
ATOM 591 N N . VAL A 1 84 ? 22.357 -3.640 -28.331 1.00 53.41 84 VAL A N 1
ATOM 592 C CA . VAL A 1 84 ? 22.111 -3.918 -29.771 1.00 53.41 84 VAL A CA 1
ATOM 593 C C . VAL A 1 84 ? 22.895 -2.995 -30.715 1.00 53.41 84 VAL A C 1
ATOM 595 O O . VAL A 1 84 ? 23.108 -3.330 -31.879 1.00 53.41 84 VAL A O 1
ATOM 598 N N . ILE A 1 85 ? 23.413 -1.867 -30.225 1.00 54.53 85 ILE A N 1
ATOM 599 C CA . ILE A 1 85 ? 24.174 -0.919 -31.059 1.00 54.53 85 ILE A CA 1
ATOM 600 C C . ILE A 1 85 ? 25.580 -1.453 -31.394 1.00 54.53 85 ILE A C 1
ATOM 602 O O . ILE A 1 85 ? 26.084 -1.197 -32.488 1.00 54.53 85 ILE A O 1
ATOM 606 N N . GLU A 1 86 ? 26.196 -2.262 -30.525 1.00 52.56 86 GLU A N 1
ATOM 607 C CA . GLU A 1 86 ? 27.537 -2.812 -30.787 1.00 52.56 86 GLU A CA 1
ATOM 608 C C . GLU A 1 86 ? 27.544 -3.942 -31.835 1.00 52.56 86 GLU A C 1
ATOM 610 O O . GLU A 1 86 ? 28.541 -4.121 -32.534 1.00 52.56 86 GLU A O 1
ATOM 615 N N . GLN A 1 87 ? 26.432 -4.663 -32.032 1.00 48.38 87 GLN A N 1
ATOM 616 C CA . GLN A 1 87 ? 26.366 -5.754 -33.018 1.00 48.38 87 GLN A CA 1
ATOM 617 C C . GLN A 1 87 ? 26.267 -5.284 -34.479 1.00 48.38 87 GLN A C 1
ATOM 619 O O . GLN A 1 87 ? 26.478 -6.087 -35.386 1.00 48.38 87 GLN A O 1
ATOM 624 N N . ILE A 1 88 ? 25.996 -3.999 -34.733 1.00 55.81 88 ILE A N 1
ATOM 625 C CA . ILE A 1 88 ? 25.861 -3.458 -36.098 1.00 55.81 88 ILE A CA 1
ATOM 626 C C . ILE A 1 88 ? 27.194 -2.924 -36.660 1.00 55.81 88 ILE A C 1
ATOM 628 O O . ILE A 1 88 ? 27.342 -2.829 -37.876 1.00 55.81 88 ILE A O 1
ATOM 632 N N . ILE A 1 89 ? 28.205 -2.646 -35.826 1.00 51.75 89 ILE A N 1
ATOM 633 C CA . ILE A 1 89 ? 29.469 -2.020 -36.276 1.00 51.75 89 ILE A CA 1
ATOM 634 C C . ILE A 1 89 ? 30.562 -3.044 -36.669 1.00 51.75 89 ILE A C 1
ATOM 636 O O . ILE A 1 89 ? 31.556 -2.667 -37.277 1.00 51.75 89 ILE A O 1
ATOM 640 N N . ILE A 1 90 ? 30.379 -4.348 -36.425 1.00 52.81 90 ILE A N 1
ATOM 641 C CA . ILE A 1 90 ? 31.370 -5.389 -36.806 1.00 52.81 90 ILE A CA 1
ATOM 642 C C . ILE A 1 90 ? 31.055 -6.049 -38.171 1.00 52.81 90 ILE A C 1
ATOM 644 O O . ILE A 1 90 ? 31.841 -6.846 -38.677 1.00 52.81 90 ILE A O 1
ATOM 648 N N . ALA A 1 91 ? 29.933 -5.704 -38.810 1.00 54.34 91 ALA A N 1
ATOM 649 C CA . ALA A 1 91 ? 29.502 -6.298 -40.083 1.00 54.34 91 ALA A CA 1
ATOM 650 C C . ALA A 1 91 ? 29.620 -5.356 -41.301 1.00 54.34 91 ALA A C 1
ATOM 652 O O . ALA A 1 91 ? 28.880 -5.530 -42.272 1.00 54.34 91 ALA A O 1
ATOM 653 N N . ILE A 1 92 ? 30.532 -4.375 -41.263 1.00 53.19 92 ILE A N 1
ATOM 654 C CA . ILE A 1 92 ? 30.921 -3.563 -42.431 1.00 53.19 92 ILE A CA 1
ATOM 655 C C . ILE A 1 92 ? 32.442 -3.548 -42.553 1.00 53.19 92 ILE A C 1
ATOM 657 O O . ILE A 1 92 ? 33.100 -3.226 -41.540 1.00 53.19 92 ILE A O 1
#